Protein AF-A0A852ZGC3-F1 (afdb_monomer_lite)

Organism: NCBI:txid446787

Foldseek 3Di:
DDDDDCVPDDDDDPLLVLLVVLVLQAVLFAPVVCVVNVHDPPGDRVVSLVVSCVVVVDDPVSSVVNLVNNLVSLVVVLVVLVVCLVVVPPPSVVQCPDDPPSNVNVRSVRSSVSSVVCSVVD

Radius of gyration: 14.93 Å; chains: 1; bounding box: 34×29×38 Å

Structure (mmCIF, N/CA/C/O backbone):
data_AF-A0A852ZGC3-F1
#
_entry.id   AF-A0A852ZGC3-F1
#
loop_
_atom_site.group_PDB
_atom_site.id
_atom_site.type_symbol
_atom_site.label_atom_id
_atom_site.label_alt_id
_atom_site.label_comp_id
_atom_site.label_asym_id
_atom_site.label_entity_id
_atom_site.label_seq_id
_atom_site.pdbx_PDB_ins_code
_atom_site.Cartn_x
_atom_site.Cartn_y
_atom_site.Cartn_z
_atom_site.occupancy
_atom_site.B_iso_or_equiv
_atom_site.auth_seq_id
_atom_site.auth_comp_id
_atom_site.auth_asym_id
_atom_site.auth_atom_id
_atom_site.pdbx_PDB_model_num
ATOM 1 N N . MET A 1 1 ? -16.262 10.653 -13.396 1.00 80.25 1 MET A N 1
ATOM 2 C CA . MET A 1 1 ? -15.371 10.004 -12.409 1.00 80.25 1 MET A CA 1
ATOM 3 C C . MET A 1 1 ? -15.410 8.508 -12.683 1.00 80.25 1 MET A C 1
ATOM 5 O O . MET A 1 1 ? -16.500 8.020 -12.954 1.00 80.25 1 MET A O 1
ATOM 9 N N . ALA A 1 2 ? -14.267 7.820 -12.696 1.00 92.44 2 ALA A N 1
ATOM 10 C CA . ALA A 1 2 ? -14.170 6.395 -13.026 1.00 92.44 2 ALA A CA 1
ATOM 11 C C . ALA A 1 2 ? -13.160 5.699 -12.102 1.00 92.44 2 ALA A C 1
ATOM 13 O O . ALA A 1 2 ? -12.239 6.350 -11.612 1.00 92.44 2 ALA A O 1
ATOM 14 N N . LEU A 1 3 ? -13.349 4.397 -11.883 1.00 91.81 3 LEU A N 1
ATOM 15 C CA . LEU A 1 3 ? -12.351 3.507 -11.288 1.00 91.81 3 LEU A CA 1
ATOM 16 C C . LEU A 1 3 ? -11.637 2.768 -12.428 1.00 91.81 3 LEU A C 1
ATOM 18 O O . LEU A 1 3 ? -12.291 2.350 -13.388 1.00 91.81 3 LEU A O 1
ATOM 22 N N . VAL A 1 4 ? -10.317 2.641 -12.328 1.00 94.81 4 VAL A N 1
ATOM 23 C CA . VAL A 1 4 ? -9.436 2.022 -13.334 1.00 94.81 4 VAL A CA 1
ATOM 24 C C . VAL A 1 4 ? -8.597 0.912 -12.689 1.00 94.81 4 VAL A C 1
ATOM 26 O O . VAL A 1 4 ? -8.730 0.681 -11.489 1.00 94.81 4 VAL A O 1
ATOM 29 N N . ASP A 1 5 ? -7.768 0.228 -13.482 1.00 90.56 5 ASP A N 1
ATOM 30 C CA . ASP A 1 5 ? -6.863 -0.847 -13.041 1.00 90.56 5 ASP A CA 1
ATOM 31 C C . ASP A 1 5 ? -7.586 -2.050 -12.402 1.00 90.56 5 ASP A C 1
ATOM 33 O O . ASP A 1 5 ? -7.274 -2.515 -11.306 1.00 90.56 5 ASP A O 1
ATOM 37 N N . TRP A 1 6 ? -8.572 -2.585 -13.131 1.00 94.81 6 TRP A N 1
ATOM 38 C CA . TRP A 1 6 ? -9.413 -3.716 -12.710 1.00 94.81 6 TRP A CA 1
ATOM 39 C C . TRP A 1 6 ? -8.734 -5.092 -12.804 1.00 94.81 6 TRP A C 1
ATOM 41 O O . TRP A 1 6 ? -9.357 -6.091 -12.450 1.00 94.81 6 TRP A O 1
ATOM 51 N N . ASP A 1 7 ? -7.473 -5.170 -13.238 1.00 94.44 7 ASP A N 1
ATOM 52 C CA . ASP A 1 7 ? -6.747 -6.430 -13.489 1.00 94.44 7 ASP A CA 1
ATOM 53 C C . ASP A 1 7 ? -6.628 -7.344 -12.256 1.00 94.44 7 ASP A C 1
ATOM 55 O O . ASP A 1 7 ? -6.346 -8.535 -12.385 1.00 94.44 7 ASP A O 1
ATOM 59 N N . THR A 1 8 ? -6.839 -6.796 -11.054 1.00 94.69 8 THR A N 1
ATOM 60 C CA . THR A 1 8 ? -6.791 -7.533 -9.779 1.00 94.69 8 THR A CA 1
ATOM 61 C C . THR A 1 8 ? -8.140 -7.616 -9.060 1.00 94.69 8 THR A C 1
ATOM 63 O O . THR A 1 8 ? -8.203 -8.085 -7.924 1.00 94.69 8 THR A O 1
ATOM 66 N N . ALA A 1 9 ? -9.233 -7.186 -9.700 1.00 96.19 9 ALA A N 1
ATOM 67 C CA . ALA A 1 9 ? -10.560 -7.234 -9.102 1.00 96.19 9 ALA A CA 1
ATOM 68 C C . ALA A 1 9 ? -11.046 -8.684 -8.960 1.00 96.19 9 ALA A C 1
ATOM 70 O O . ALA A 1 9 ? -11.239 -9.401 -9.942 1.00 96.19 9 ALA A O 1
ATOM 71 N N . ALA A 1 10 ? -11.269 -9.108 -7.720 1.00 95.50 10 ALA A N 1
ATOM 72 C CA . ALA A 1 10 ? -11.738 -10.442 -7.374 1.00 95.50 10 ALA A CA 1
ATOM 73 C C . ALA A 1 10 ? -12.493 -10.406 -6.033 1.00 95.50 10 ALA A C 1
ATOM 75 O O . ALA A 1 10 ? -12.344 -9.447 -5.272 1.00 95.50 10 ALA A O 1
ATOM 76 N N . PRO A 1 11 ? -13.297 -11.433 -5.701 1.00 97.75 11 PRO A N 1
ATOM 77 C CA . PRO A 1 11 ? -13.850 -11.572 -4.359 1.00 97.75 11 PRO A CA 1
ATOM 78 C C . PRO A 1 11 ? -12.739 -11.592 -3.302 1.00 97.75 11 PRO A C 1
ATOM 80 O O . PRO A 1 11 ? -11.787 -12.364 -3.408 1.00 97.75 11 PRO A O 1
ATOM 83 N N . GLY A 1 12 ? -12.881 -10.774 -2.263 1.00 95.19 12 GLY A N 1
ATOM 84 C CA . GLY A 1 12 ? -11.901 -10.671 -1.187 1.00 95.19 12 GLY A CA 1
ATOM 85 C C . GLY A 1 12 ? -12.483 -10.019 0.067 1.00 95.19 12 GLY A C 1
ATOM 86 O O . GLY A 1 12 ? -13.577 -9.446 0.028 1.00 95.19 12 GLY A O 1
ATOM 87 N N . PRO A 1 13 ? -11.787 -10.120 1.212 1.00 95.81 13 PRO A N 1
ATOM 88 C CA . PRO A 1 13 ? -12.210 -9.437 2.421 1.00 95.81 13 PRO A CA 1
ATOM 89 C C . PRO A 1 13 ? -12.057 -7.929 2.227 1.00 95.81 13 PRO A C 1
ATOM 91 O O . PRO A 1 13 ? -11.015 -7.452 1.794 1.00 95.81 13 PRO A O 1
ATOM 94 N N . ARG A 1 14 ? -13.060 -7.146 2.622 1.00 95.81 14 ARG A N 1
ATOM 95 C CA . ARG A 1 14 ? -13.037 -5.673 2.504 1.00 95.81 14 ARG A CA 1
ATOM 96 C C . ARG A 1 14 ? -11.812 -4.994 3.144 1.00 95.81 14 ARG A C 1
ATOM 98 O O . ARG A 1 14 ? -11.455 -3.888 2.749 1.00 95.81 14 ARG A O 1
ATOM 105 N N . MET A 1 15 ? -11.191 -5.617 4.154 1.00 96.94 15 MET A N 1
ATOM 106 C CA . MET A 1 15 ? -9.980 -5.080 4.786 1.00 96.94 15 MET A CA 1
ATOM 107 C C . MET A 1 15 ? -8.769 -5.148 3.853 1.00 96.94 15 MET A C 1
ATOM 109 O O . MET A 1 15 ? -7.858 -4.346 4.008 1.00 96.94 15 MET A O 1
ATOM 113 N N . TRP A 1 16 ? -8.786 -6.021 2.841 1.00 97.94 16 TRP A N 1
ATOM 114 C CA . TRP A 1 16 ? -7.766 -6.080 1.796 1.00 97.94 16 TRP A CA 1
ATOM 115 C C . TRP A 1 16 ? -7.718 -4.793 0.968 1.00 97.94 16 TRP A C 1
ATOM 117 O O . TRP A 1 16 ? -6.648 -4.213 0.768 1.00 97.94 16 TRP A O 1
ATOM 127 N N . ASP A 1 17 ? -8.887 -4.304 0.552 1.00 97.06 17 ASP A N 1
ATOM 128 C CA . ASP A 1 17 ? -9.004 -3.055 -0.203 1.00 97.06 17 ASP A CA 1
ATOM 129 C C . ASP A 1 17 ? -8.737 -1.843 0.692 1.00 97.06 17 ASP A C 1
ATOM 131 O O . ASP A 1 17 ? -8.006 -0.931 0.303 1.00 97.06 17 ASP A O 1
ATOM 135 N N . LEU A 1 18 ? -9.262 -1.848 1.925 1.00 97.75 18 LEU A N 1
ATOM 136 C CA . LEU A 1 18 ? -9.018 -0.760 2.874 1.00 97.75 18 LEU A CA 1
ATOM 137 C C . LEU A 1 18 ? -7.539 -0.660 3.275 1.00 97.75 18 LEU A C 1
ATOM 139 O O . LEU A 1 18 ? -7.040 0.446 3.465 1.00 97.75 18 LEU A O 1
ATOM 143 N N . ALA A 1 19 ? -6.822 -1.782 3.363 1.00 97.88 19 ALA A N 1
ATOM 144 C CA . ALA A 1 19 ? -5.386 -1.803 3.625 1.00 97.88 19 ALA A CA 1
ATOM 145 C C . ALA A 1 19 ? -4.597 -1.127 2.500 1.00 97.88 19 ALA A C 1
ATOM 147 O O . ALA A 1 19 ? -3.708 -0.318 2.768 1.00 97.88 19 ALA A O 1
ATOM 148 N N . TYR A 1 20 ? -4.951 -1.398 1.240 1.00 97.00 20 TYR A N 1
ATOM 149 C CA . TYR A 1 20 ? -4.309 -0.739 0.103 1.00 97.00 20 TYR A CA 1
ATOM 150 C C . TYR A 1 20 ? -4.678 0.744 0.012 1.00 97.00 20 TYR A C 1
ATOM 152 O O . TYR A 1 20 ? -3.832 1.591 -0.278 1.00 97.00 20 TYR A O 1
ATOM 160 N N . LEU A 1 21 ? -5.926 1.085 0.337 1.00 96.81 21 LEU A N 1
ATOM 161 C CA . LEU A 1 21 ? -6.350 2.475 0.447 1.00 96.81 21 LEU A CA 1
ATOM 162 C C . LEU A 1 21 ? -5.577 3.217 1.546 1.00 96.81 21 LEU A C 1
ATOM 164 O O . LEU A 1 21 ? -5.147 4.346 1.336 1.00 96.81 21 LEU A O 1
ATOM 168 N N . ALA A 1 22 ? -5.383 2.603 2.715 1.00 97.00 22 ALA A N 1
ATOM 169 C CA . ALA A 1 22 ? -4.601 3.196 3.794 1.00 97.00 22 ALA A CA 1
ATOM 170 C C . ALA A 1 22 ? -3.143 3.411 3.363 1.00 97.00 22 ALA A C 1
ATOM 172 O O . ALA A 1 22 ? -2.626 4.506 3.547 1.00 97.00 22 ALA A O 1
ATOM 173 N N . TYR A 1 23 ? -2.520 2.419 2.720 1.00 96.19 23 TYR A N 1
ATOM 174 C CA . TYR A 1 23 ? -1.156 2.530 2.191 1.00 96.19 23 TYR A CA 1
ATOM 175 C C . TYR A 1 23 ? -0.989 3.666 1.167 1.00 96.19 23 TYR A C 1
ATOM 177 O O . TYR A 1 23 ? 0.041 4.328 1.146 1.00 96.19 23 TYR A O 1
ATOM 185 N N . THR A 1 24 ? -2.009 3.939 0.350 1.00 93.75 24 THR A N 1
ATOM 186 C CA . THR A 1 24 ? -1.956 5.002 -0.672 1.00 93.75 24 THR A CA 1
ATOM 187 C C . THR A 1 24 ? -2.363 6.383 -0.149 1.00 93.75 24 THR A C 1
ATOM 189 O O . THR A 1 24 ? -1.848 7.399 -0.612 1.00 93.75 24 THR A O 1
ATOM 192 N N . LEU A 1 25 ? -3.282 6.454 0.819 1.00 95.50 25 LEU A N 1
ATOM 193 C CA . LEU A 1 25 ? -3.797 7.716 1.360 1.00 95.50 25 LEU A CA 1
ATOM 194 C C . LEU A 1 25 ? -3.097 8.185 2.630 1.00 95.50 25 LEU A C 1
ATOM 196 O O . LEU A 1 25 ? -3.402 9.283 3.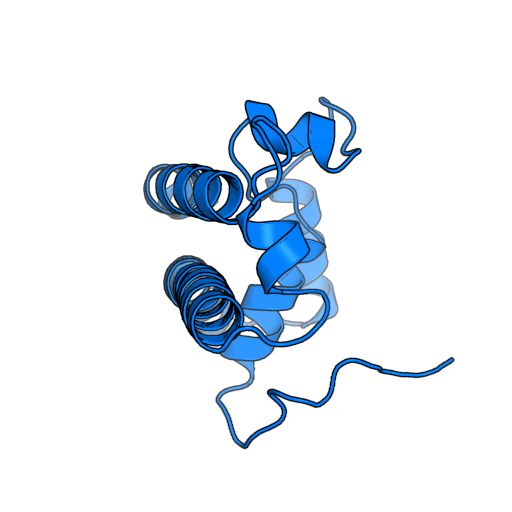094 1.00 95.50 25 LEU A O 1
ATOM 200 N N . VAL A 1 26 ? -2.209 7.396 3.218 1.00 96.12 26 VAL A N 1
ATOM 201 C CA . VAL A 1 26 ? -1.425 7.733 4.408 1.00 96.12 26 VAL A CA 1
ATOM 202 C C . VAL A 1 26 ? 0.047 7.497 4.059 1.00 96.12 26 VAL A C 1
ATOM 204 O O . VAL A 1 26 ? 0.322 6.530 3.358 1.00 96.12 26 VAL A O 1
ATOM 207 N N . PRO A 1 27 ? 1.005 8.324 4.522 1.00 95.12 27 PRO A N 1
ATOM 208 C CA . PRO A 1 27 ? 2.431 8.102 4.268 1.00 95.12 27 PRO A CA 1
ATOM 209 C C . PRO A 1 27 ? 2.979 6.904 5.073 1.00 95.12 27 PRO A C 1
ATOM 211 O O . PRO A 1 27 ? 3.842 7.057 5.932 1.00 95.12 27 PRO A O 1
ATOM 214 N N . LEU A 1 28 ? 2.454 5.700 4.819 1.00 94.69 28 LEU A N 1
ATOM 215 C CA . LEU A 1 28 ? 2.903 4.423 5.385 1.00 94.69 28 LEU A CA 1
ATOM 216 C C . LEU A 1 28 ? 4.091 3.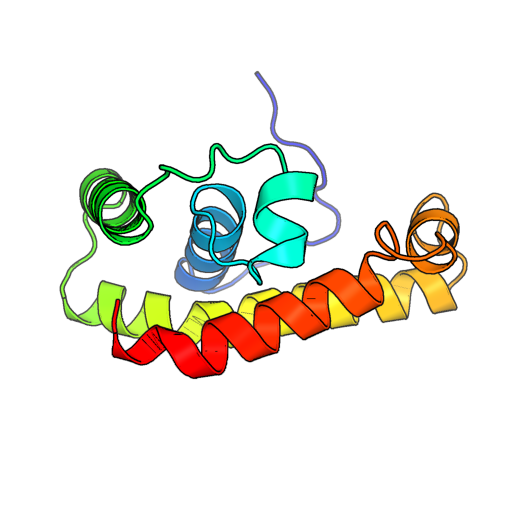891 4.578 1.00 94.69 28 LEU A C 1
ATOM 218 O O . LEU A 1 28 ? 4.051 2.791 4.036 1.00 94.69 28 LEU A O 1
ATOM 222 N N . ALA A 1 29 ? 5.122 4.716 4.450 1.00 93.56 29 ALA A N 1
ATOM 223 C CA . ALA A 1 29 ? 6.262 4.475 3.584 1.00 93.56 29 ALA A CA 1
ATOM 224 C C . ALA A 1 29 ? 7.560 4.819 4.314 1.00 93.56 29 ALA A C 1
ATOM 226 O O . ALA A 1 29 ? 7.564 5.642 5.233 1.00 93.56 29 ALA A O 1
ATOM 227 N N . ALA A 1 30 ? 8.664 4.207 3.889 1.00 92.62 30 ALA A N 1
ATOM 228 C CA . ALA A 1 30 ? 9.979 4.538 4.420 1.00 92.62 30 ALA A CA 1
ATOM 229 C C . ALA A 1 30 ? 10.285 6.036 4.205 1.00 92.62 30 ALA A C 1
ATOM 231 O O . ALA A 1 30 ? 9.874 6.589 3.177 1.00 92.62 30 ALA A O 1
ATOM 232 N N . PRO A 1 31 ? 11.004 6.713 5.121 1.00 89.38 31 PRO A N 1
ATOM 233 C CA . PRO A 1 31 ? 11.253 8.156 5.036 1.00 89.38 31 PRO A CA 1
ATOM 234 C C . PRO A 1 31 ? 11.799 8.632 3.680 1.00 89.38 31 PRO A C 1
ATOM 236 O O . PRO A 1 31 ? 11.420 9.699 3.192 1.00 89.38 31 PRO A O 1
ATOM 239 N N . GLU A 1 32 ? 12.642 7.822 3.038 1.00 88.31 32 GLU A N 1
ATOM 240 C CA . GLU A 1 32 ? 13.219 8.091 1.719 1.00 88.31 32 GLU A CA 1
ATOM 241 C C . GLU A 1 32 ? 12.157 8.079 0.610 1.00 88.31 32 GLU A C 1
ATOM 243 O O . GLU A 1 32 ? 12.226 8.867 -0.333 1.00 88.31 32 GLU A O 1
ATOM 248 N N . ASN A 1 33 ? 11.149 7.214 0.735 1.00 91.75 33 ASN A N 1
ATOM 249 C CA . ASN A 1 33 ? 10.060 7.083 -0.226 1.00 91.75 33 ASN A CA 1
ATOM 250 C C . ASN A 1 33 ? 8.977 8.155 -0.016 1.00 91.75 33 ASN A C 1
ATOM 252 O O . ASN A 1 33 ? 8.409 8.633 -0.995 1.00 91.75 33 ASN A O 1
ATOM 256 N N . VAL A 1 34 ? 8.722 8.589 1.226 1.00 91.31 34 VAL A N 1
ATOM 257 C CA . VAL A 1 34 ? 7.687 9.595 1.555 1.00 91.31 34 VAL A CA 1
ATOM 258 C C . VAL A 1 34 ? 7.851 10.868 0.716 1.00 91.31 34 VAL A C 1
ATOM 260 O O . VAL A 1 34 ? 6.885 11.351 0.124 1.00 91.31 34 VAL A O 1
ATOM 263 N N . THR A 1 35 ? 9.082 11.377 0.603 1.00 86.19 35 THR A N 1
ATOM 264 C CA . THR A 1 35 ? 9.370 12.587 -0.187 1.00 86.19 35 THR A CA 1
ATOM 265 C C . THR A 1 35 ? 9.185 12.342 -1.686 1.00 86.19 35 THR A C 1
ATOM 267 O O . THR A 1 35 ? 8.614 13.179 -2.382 1.00 86.19 35 THR A O 1
ATOM 270 N N . LEU A 1 36 ? 9.618 11.181 -2.190 1.00 87.94 36 LEU A N 1
ATOM 271 C CA . LEU A 1 36 ? 9.476 10.799 -3.603 1.00 87.94 36 LEU A CA 1
ATOM 272 C C . LEU A 1 36 ? 8.012 10.622 -4.018 1.00 87.94 36 LEU A C 1
ATOM 274 O O . LEU A 1 36 ? 7.653 10.908 -5.156 1.00 87.94 36 LEU A O 1
ATOM 278 N N . MET A 1 37 ? 7.162 10.204 -3.081 1.00 87.81 37 MET A N 1
ATOM 279 C CA . MET A 1 37 ? 5.710 10.113 -3.246 1.00 87.81 37 MET A CA 1
ATOM 280 C C . MET A 1 37 ? 5.007 11.480 -3.165 1.00 87.81 37 MET A C 1
ATOM 282 O O . MET A 1 37 ? 3.790 11.553 -3.321 1.00 87.81 37 MET A O 1
ATOM 286 N N . GLY A 1 38 ? 5.747 12.567 -2.920 1.00 90.31 38 GLY A N 1
ATOM 287 C CA . GLY A 1 38 ? 5.213 13.929 -2.881 1.00 90.31 38 GLY A CA 1
ATOM 288 C C . GLY A 1 38 ? 4.513 14.302 -1.572 1.00 90.31 38 GLY A C 1
ATOM 289 O O . GLY A 1 38 ? 3.828 15.325 -1.517 1.00 90.31 38 GLY A O 1
ATOM 290 N N . TRP A 1 39 ? 4.672 13.510 -0.509 1.00 92.69 39 TRP A N 1
ATOM 291 C CA . TRP A 1 39 ? 4.135 13.869 0.801 1.00 92.69 39 TRP A CA 1
ATOM 292 C C . TRP A 1 39 ? 4.947 15.009 1.433 1.00 92.69 39 TRP A C 1
ATOM 294 O O . TRP A 1 39 ? 6.175 14.926 1.505 1.00 92.69 39 TRP A O 1
ATOM 304 N N . PRO A 1 40 ? 4.294 16.051 1.981 1.00 91.12 40 PRO A N 1
ATOM 305 C CA . PRO A 1 40 ? 4.971 17.006 2.849 1.00 91.12 40 PRO A CA 1
ATOM 306 C C . PRO A 1 40 ? 5.554 16.304 4.080 1.00 91.12 40 PRO A C 1
ATOM 308 O O . PRO A 1 40 ? 4.855 15.516 4.720 1.00 91.12 40 PRO A O 1
ATOM 311 N N . ALA A 1 41 ? 6.785 16.645 4.471 1.00 82.31 41 ALA A N 1
ATOM 312 C CA . ALA A 1 41 ? 7.455 16.052 5.637 1.00 82.31 41 ALA A CA 1
ATOM 313 C C . ALA A 1 41 ? 6.673 16.225 6.958 1.00 82.31 41 ALA A C 1
ATOM 315 O O . ALA A 1 41 ? 6.824 15.434 7.882 1.00 82.31 41 ALA A O 1
ATOM 316 N N . SER A 1 42 ? 5.809 17.240 7.047 1.00 87.94 42 SER A N 1
ATOM 317 C CA . SER A 1 42 ? 4.937 17.502 8.200 1.00 87.94 42 SER A CA 1
ATOM 318 C C . SER A 1 42 ? 3.656 16.655 8.233 1.00 87.94 42 SER A C 1
ATOM 320 O O . SER A 1 42 ? 2.831 16.828 9.132 1.00 87.94 42 SER A O 1
ATOM 322 N N . THR A 1 43 ? 3.445 15.759 7.264 1.00 92.19 43 THR A N 1
ATOM 323 C CA . THR A 1 43 ? 2.219 14.959 7.178 1.00 92.19 43 THR A CA 1
ATOM 324 C C . THR A 1 43 ? 2.144 13.950 8.322 1.00 92.19 43 THR A C 1
ATOM 326 O O . THR A 1 43 ? 2.911 12.994 8.385 1.00 92.19 43 THR A O 1
ATOM 329 N N . SER A 1 44 ? 1.167 14.123 9.212 1.00 92.44 44 SER A N 1
ATOM 330 C CA . SER A 1 44 ? 0.953 13.212 10.338 1.00 92.44 44 SER A CA 1
ATOM 331 C C . SER A 1 44 ? 0.301 11.896 9.892 1.00 92.44 44 SER A C 1
ATOM 333 O O . SER A 1 44 ? -0.858 11.876 9.469 1.00 92.44 44 SER A O 1
ATOM 335 N N . VAL A 1 45 ? 1.025 10.783 10.054 1.00 92.88 45 VAL A N 1
ATOM 336 C CA . VAL A 1 45 ? 0.505 9.417 9.847 1.00 92.88 45 VAL A CA 1
ATOM 337 C C . VAL A 1 45 ? -0.737 9.173 10.708 1.00 92.88 45 VAL A C 1
ATOM 339 O O . VAL A 1 45 ? -1.781 8.786 10.185 1.00 92.88 45 VAL A O 1
ATOM 342 N N . SER A 1 46 ? -0.665 9.472 12.008 1.00 93.06 46 SER A N 1
ATOM 343 C CA . SER A 1 46 ? -1.749 9.203 12.960 1.00 93.06 46 SER A CA 1
ATOM 344 C C . SER A 1 46 ? -3.027 9.987 12.649 1.00 93.06 46 SER A C 1
ATOM 346 O O . SER A 1 46 ? -4.119 9.421 12.681 1.00 93.06 46 SER A O 1
ATOM 348 N N . GLN A 1 47 ? -2.925 11.266 12.267 1.00 95.50 47 GLN A N 1
ATOM 349 C CA . GLN A 1 47 ? -4.097 12.062 11.876 1.00 95.50 47 GLN A CA 1
ATOM 350 C C . GLN A 1 47 ? -4.760 11.532 10.597 1.00 95.50 47 GLN A C 1
ATOM 352 O O . GLN A 1 47 ? -5.993 11.521 10.485 1.00 95.50 47 GLN A O 1
ATOM 357 N N . ARG A 1 48 ? -3.965 11.069 9.626 1.00 96.62 48 ARG A N 1
ATOM 358 C CA . ARG A 1 48 ? -4.501 10.504 8.383 1.00 96.62 48 ARG A CA 1
ATOM 359 C C . ARG A 1 48 ? -5.108 9.117 8.600 1.00 96.62 48 ARG A C 1
ATOM 361 O O . ARG A 1 48 ? -6.213 8.880 8.117 1.00 96.62 48 ARG A O 1
ATOM 368 N N . LEU A 1 49 ? -4.484 8.260 9.409 1.00 95.62 49 LEU A N 1
ATOM 369 C CA . LEU A 1 49 ? -5.070 6.988 9.851 1.00 95.62 49 LEU A CA 1
ATOM 370 C C . LEU A 1 49 ? -6.393 7.197 10.598 1.00 95.62 49 LEU A C 1
ATOM 372 O O . LEU A 1 49 ? -7.392 6.556 10.272 1.00 95.62 49 LEU A O 1
ATOM 376 N N . ALA A 1 50 ? -6.451 8.157 11.527 1.00 95.38 50 ALA A N 1
ATOM 377 C CA . ALA A 1 50 ? -7.686 8.509 12.226 1.00 95.38 50 ALA A CA 1
ATOM 378 C C . ALA A 1 50 ? -8.789 8.978 11.259 1.00 95.38 50 ALA A C 1
ATOM 380 O O . ALA A 1 50 ? -9.965 8.655 11.447 1.00 95.38 50 ALA A O 1
ATOM 381 N N . SER A 1 51 ? -8.416 9.693 10.192 1.00 97.31 51 SER A N 1
ATOM 382 C CA . SER A 1 51 ? -9.349 10.117 9.142 1.00 97.31 51 SER A CA 1
ATOM 383 C C . SER A 1 51 ? -9.896 8.929 8.344 1.00 97.31 51 SER A C 1
ATOM 385 O O . SER A 1 51 ? -11.108 8.856 8.137 1.00 97.31 51 SER A O 1
ATOM 387 N N . VAL A 1 52 ? -9.045 7.965 7.967 1.00 97.19 52 VAL A N 1
ATOM 388 C CA . VAL A 1 52 ? -9.466 6.710 7.312 1.00 97.19 52 VAL A CA 1
ATOM 389 C C . VAL A 1 52 ? -10.418 5.929 8.219 1.00 97.19 52 VAL A C 1
ATOM 391 O O . VAL A 1 52 ? -11.527 5.596 7.799 1.00 97.19 52 VAL A O 1
ATOM 394 N N . ARG A 1 53 ? -10.039 5.721 9.487 1.00 96.62 53 ARG A N 1
ATOM 395 C CA . ARG A 1 53 ? -10.864 5.033 10.491 1.00 96.62 53 ARG A CA 1
ATOM 396 C C . ARG A 1 53 ? -12.248 5.663 10.622 1.00 96.62 53 ARG A C 1
ATOM 398 O O . ARG A 1 53 ? -13.254 4.955 10.632 1.00 96.62 53 ARG A O 1
ATOM 405 N N . LYS A 1 54 ? -12.302 6.995 10.715 1.00 97.69 54 LYS A N 1
ATOM 406 C CA . LYS A 1 54 ? -13.549 7.759 10.837 1.00 97.69 54 LYS A CA 1
ATOM 407 C C . LYS A 1 54 ? -14.408 7.642 9.578 1.00 97.69 54 LYS A C 1
ATOM 409 O O . LYS A 1 54 ? -15.610 7.415 9.696 1.00 97.69 54 LYS A O 1
ATOM 414 N N . ALA A 1 55 ? -13.812 7.789 8.395 1.00 97.56 55 ALA A N 1
ATOM 415 C CA . ALA A 1 55 ? -14.527 7.733 7.122 1.00 97.56 55 ALA A CA 1
ATOM 416 C C . ALA A 1 55 ? -15.148 6.350 6.871 1.00 97.56 55 ALA A C 1
ATOM 418 O O . ALA A 1 55 ? -16.315 6.263 6.494 1.00 97.56 55 ALA A O 1
ATOM 419 N N . TYR A 1 56 ? -14.400 5.281 7.161 1.00 95.62 56 TYR A N 1
ATOM 420 C CA . TYR A 1 56 ? -14.843 3.894 6.986 1.00 95.62 56 TYR A CA 1
ATOM 421 C C . TYR A 1 56 ? -15.601 3.321 8.188 1.00 95.62 56 TYR A C 1
ATOM 423 O O . TYR A 1 56 ? -16.089 2.194 8.126 1.00 95.62 56 TYR A O 1
ATOM 431 N N . ARG A 1 57 ? -15.749 4.107 9.265 1.00 97.06 57 ARG A N 1
ATOM 432 C CA . ARG A 1 57 ? -16.473 3.748 10.495 1.00 97.06 57 ARG A CA 1
ATOM 433 C C . ARG A 1 57 ? -16.001 2.417 11.091 1.00 97.06 57 ARG A C 1
ATOM 435 O O . ARG A 1 57 ? -16.817 1.622 11.557 1.00 97.06 57 ARG A O 1
ATOM 442 N N . CYS A 1 58 ? -14.691 2.179 11.077 1.00 96.81 58 CYS A N 1
ATOM 443 C CA . CYS A 1 58 ? -14.134 0.930 11.583 1.00 96.81 58 CYS A CA 1
ATOM 444 C C . CYS A 1 58 ? -14.376 0.794 13.092 1.00 96.81 58 CYS A C 1
ATOM 446 O O . CYS A 1 58 ? -14.070 1.703 13.876 1.00 96.81 58 CYS A O 1
ATOM 448 N N . THR A 1 59 ? -14.874 -0.371 13.506 1.00 96.94 59 THR A N 1
ATOM 449 C CA . THR A 1 59 ? -14.854 -0.788 14.914 1.00 96.94 59 THR A CA 1
ATOM 450 C C . THR A 1 59 ? -13.406 -0.982 15.383 1.00 96.94 59 THR A C 1
ATOM 452 O O . THR A 1 59 ? -12.507 -1.094 14.548 1.00 96.94 59 THR A O 1
ATOM 455 N N . PRO A 1 60 ? -13.144 -1.056 16.701 1.00 95.75 60 PRO A N 1
ATOM 456 C CA . PRO A 1 60 ? -11.809 -1.383 17.205 1.00 95.75 60 PRO A CA 1
ATOM 457 C C . PRO A 1 60 ? -11.240 -2.677 16.603 1.00 95.75 60 PRO A C 1
ATOM 459 O O . PRO A 1 60 ? -10.161 -2.650 16.033 1.00 95.75 60 PRO A O 1
ATOM 462 N N . SER A 1 61 ? -12.017 -3.764 16.579 1.00 96.62 61 SER A N 1
ATOM 463 C CA . SER A 1 61 ? -11.568 -5.038 15.996 1.00 96.62 61 SER A CA 1
ATOM 464 C C . SER A 1 61 ? -11.235 -4.957 14.502 1.00 96.62 61 SER A C 1
ATOM 466 O O . SER A 1 61 ? -10.283 -5.577 14.046 1.00 96.62 61 SER A O 1
ATOM 468 N N . GLN A 1 62 ? -11.997 -4.177 13.731 1.00 96.81 62 GLN A N 1
ATOM 469 C CA . GLN A 1 62 ? -11.731 -3.960 12.304 1.00 96.81 62 GLN A CA 1
ATOM 470 C C . GLN A 1 62 ? -10.497 -3.089 12.086 1.00 96.81 62 GLN A C 1
ATOM 472 O O . GLN A 1 62 ? -9.838 -3.199 11.060 1.00 96.81 62 GLN A O 1
ATOM 477 N N . TRP A 1 63 ? -10.206 -2.194 13.030 1.00 95.75 63 TRP A N 1
ATOM 478 C CA . TRP A 1 63 ? -8.992 -1.395 13.005 1.00 95.75 63 TRP A CA 1
ATOM 479 C C . TRP A 1 63 ? -7.759 -2.268 13.247 1.00 95.75 63 TRP A C 1
ATOM 481 O O . TRP A 1 63 ? -6.798 -2.177 12.489 1.00 95.75 63 TRP A O 1
ATOM 491 N N . ASP A 1 64 ? -7.827 -3.178 14.217 1.00 95.19 64 ASP A N 1
ATOM 492 C CA . ASP A 1 64 ? -6.753 -4.138 14.485 1.00 95.19 64 ASP A CA 1
ATOM 493 C C . ASP A 1 64 ? -6.535 -5.083 13.285 1.00 95.19 64 ASP A C 1
ATOM 495 O O . ASP A 1 64 ? -5.403 -5.328 12.856 1.00 95.19 64 ASP A O 1
ATOM 499 N N . GLU A 1 65 ? -7.625 -5.563 12.673 1.00 96.88 65 GLU A N 1
ATOM 500 C CA . GLU A 1 65 ? -7.579 -6.350 11.433 1.00 96.88 65 GLU A CA 1
ATOM 501 C C . GLU A 1 65 ? -6.949 -5.552 10.281 1.00 96.88 65 GLU A C 1
ATOM 503 O O . GLU A 1 65 ? -6.105 -6.067 9.549 1.00 96.88 65 GLU A O 1
ATOM 508 N N . LEU A 1 66 ? -7.305 -4.274 10.128 1.00 96.56 66 LEU A N 1
ATOM 509 C CA . LEU A 1 66 ? -6.723 -3.414 9.103 1.00 96.56 66 LEU A CA 1
ATOM 510 C C . LEU A 1 66 ? -5.208 -3.280 9.287 1.00 96.56 66 LEU A C 1
ATOM 512 O O . LEU A 1 66 ? -4.464 -3.521 8.337 1.00 96.56 66 LEU A O 1
ATOM 516 N N . LEU A 1 67 ? -4.753 -2.920 10.491 1.00 95.06 67 LEU A N 1
ATOM 517 C CA . LEU A 1 67 ? -3.331 -2.714 10.779 1.00 95.06 67 L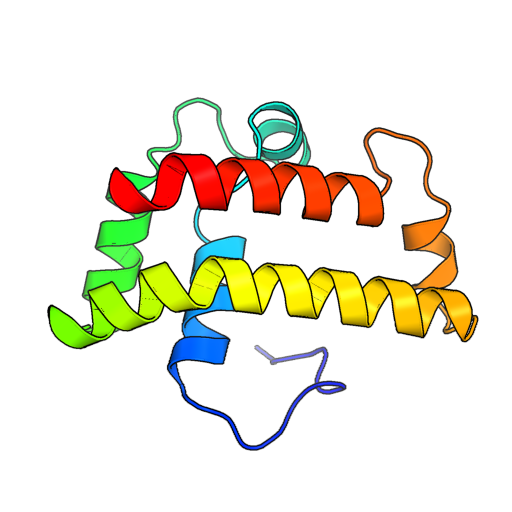EU A CA 1
ATOM 518 C C . LEU A 1 67 ? -2.514 -3.986 10.517 1.00 95.06 67 LEU A C 1
ATOM 520 O O . LEU A 1 67 ? -1.437 -3.915 9.927 1.00 95.06 67 LEU A O 1
ATOM 524 N N . THR A 1 68 ? -3.055 -5.154 10.864 1.00 95.50 68 THR A N 1
ATOM 525 C CA . THR A 1 68 ? -2.413 -6.447 10.576 1.00 95.50 68 THR A CA 1
ATOM 526 C C . THR A 1 68 ? -2.472 -6.841 9.095 1.00 95.50 68 THR A C 1
ATOM 528 O O . THR A 1 68 ? -1.584 -7.549 8.620 1.00 95.50 68 THR A O 1
ATOM 531 N N . THR A 1 69 ? -3.451 -6.341 8.333 1.00 97.81 69 THR A N 1
ATOM 532 C CA . THR A 1 69 ? -3.596 -6.614 6.892 1.00 97.81 69 THR A CA 1
ATOM 533 C C . THR A 1 69 ? -2.665 -5.761 6.022 1.00 97.81 69 THR A C 1
ATOM 535 O O . THR A 1 69 ? -2.235 -6.223 4.963 1.00 97.81 69 THR A O 1
ATOM 538 N N . VAL A 1 70 ? -2.311 -4.537 6.442 1.00 97.88 70 VAL A N 1
ATOM 539 C CA . VAL A 1 70 ? -1.466 -3.613 5.651 1.00 97.88 70 VAL A CA 1
ATOM 540 C C . VAL A 1 70 ? -0.146 -4.249 5.184 1.00 97.88 70 VAL A C 1
ATOM 542 O O . VAL A 1 70 ? 0.095 -4.231 3.974 1.00 97.88 70 VAL A O 1
ATOM 545 N N . PRO A 1 71 ? 0.686 -4.870 6.048 1.00 97.56 71 PRO A N 1
ATOM 546 C CA . PRO A 1 71 ? 1.922 -5.512 5.600 1.00 97.56 71 PRO A CA 1
ATOM 547 C C . PRO A 1 71 ? 1.679 -6.588 4.535 1.00 97.56 71 PRO A C 1
ATOM 549 O O . PRO A 1 71 ? 2.359 -6.614 3.509 1.00 97.56 71 PRO A O 1
ATOM 552 N N . SER A 1 72 ? 0.686 -7.457 4.745 1.00 97.62 72 SER A N 1
ATOM 553 C CA 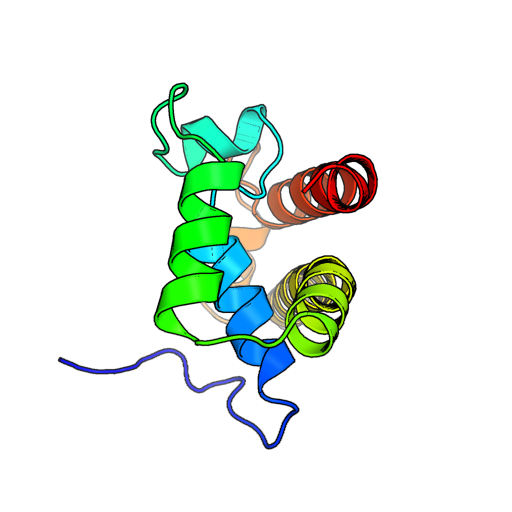. SER A 1 72 ? 0.341 -8.526 3.802 1.00 97.62 72 SER A CA 1
ATOM 554 C C . SER A 1 72 ? -0.125 -7.971 2.458 1.00 97.62 72 SER A C 1
ATOM 556 O O . SER A 1 72 ? 0.248 -8.489 1.406 1.00 97.62 72 SER A O 1
ATOM 558 N N . ARG A 1 73 ? -0.897 -6.880 2.472 1.00 97.94 73 ARG A N 1
ATOM 559 C CA . ARG A 1 73 ? -1.395 -6.252 1.248 1.00 97.94 73 ARG A CA 1
ATOM 560 C C . ARG A 1 73 ? -0.287 -5.572 0.446 1.00 97.94 73 ARG A C 1
ATOM 562 O O . ARG A 1 73 ? -0.297 -5.667 -0.784 1.00 97.94 73 ARG A O 1
ATOM 569 N N . VAL A 1 74 ? 0.650 -4.896 1.113 1.00 97.75 74 VAL A N 1
ATOM 570 C CA . VAL A 1 74 ? 1.815 -4.262 0.469 1.00 97.75 74 VAL A CA 1
ATOM 571 C C . VAL A 1 74 ? 2.754 -5.327 -0.097 1.00 97.75 74 VAL A C 1
ATOM 573 O O . VAL A 1 74 ? 3.197 -5.211 -1.239 1.00 97.75 74 VAL A O 1
ATOM 576 N N . GLN A 1 75 ? 2.968 -6.422 0.637 1.00 98.19 75 GLN A N 1
ATOM 577 C CA . GLN A 1 75 ? 3.716 -7.570 0.129 1.00 98.19 75 GLN A CA 1
ATOM 578 C C . GLN A 1 75 ? 3.076 -8.162 -1.139 1.00 98.19 75 GLN A C 1
ATOM 580 O O . GLN A 1 75 ? 3.775 -8.392 -2.123 1.00 98.19 75 GLN A O 1
ATOM 585 N N . ALA A 1 76 ? 1.753 -8.332 -1.169 1.00 97.81 76 ALA A N 1
ATOM 586 C CA . ALA A 1 76 ? 1.061 -8.814 -2.365 1.00 97.81 76 ALA A CA 1
ATOM 587 C C . ALA A 1 76 ? 1.185 -7.852 -3.565 1.00 97.81 76 ALA A C 1
ATOM 589 O O . ALA A 1 76 ? 1.275 -8.303 -4.708 1.00 97.81 76 ALA A O 1
ATOM 590 N N . ALA A 1 77 ? 1.230 -6.531 -3.332 1.00 96.50 77 ALA A N 1
ATOM 591 C CA . ALA A 1 77 ? 1.488 -5.550 -4.393 1.00 96.50 77 ALA A CA 1
ATOM 592 C C . ALA A 1 77 ? 2.892 -5.728 -4.993 1.00 96.50 77 ALA A C 1
ATOM 594 O O . ALA A 1 77 ? 3.040 -5.784 -6.215 1.00 96.50 77 ALA A O 1
ATOM 595 N N . TYR A 1 78 ? 3.905 -5.889 -4.136 1.00 97.56 78 TYR A N 1
ATOM 596 C CA . TYR A 1 78 ? 5.271 -6.195 -4.558 1.00 97.56 78 TYR A CA 1
ATOM 597 C C . TYR A 1 78 ? 5.349 -7.498 -5.363 1.00 97.56 78 TYR A C 1
ATOM 599 O O . TYR A 1 78 ? 5.954 -7.535 -6.434 1.00 97.56 78 TYR A O 1
ATOM 607 N N . GLU A 1 79 ? 4.718 -8.568 -4.878 1.00 98.12 79 GLU A N 1
ATOM 608 C CA . GLU A 1 79 ? 4.731 -9.875 -5.541 1.00 98.12 79 GLU A CA 1
ATOM 609 C C . GLU A 1 79 ? 4.032 -9.839 -6.903 1.00 98.12 79 GLU A C 1
ATOM 611 O O . GLU A 1 79 ? 4.537 -10.426 -7.864 1.00 98.12 79 GLU A O 1
ATOM 616 N N . THR A 1 80 ? 2.926 -9.098 -7.006 1.00 96.50 80 THR A N 1
ATOM 617 C CA . THR A 1 80 ? 2.219 -8.854 -8.271 1.00 96.50 80 THR A CA 1
ATOM 618 C C . THR A 1 80 ? 3.132 -8.138 -9.260 1.00 96.50 80 THR A C 1
ATOM 620 O O . THR A 1 80 ? 3.339 -8.627 -10.369 1.00 96.50 80 THR A O 1
ATOM 623 N N . MET A 1 81 ? 3.759 -7.036 -8.836 1.00 95.69 81 MET A N 1
ATOM 624 C CA . MET A 1 81 ? 4.686 -6.275 -9.671 1.00 95.69 81 MET A CA 1
ATOM 625 C C . MET A 1 81 ? 5.859 -7.138 -10.153 1.00 95.69 81 MET A C 1
ATOM 627 O O . MET A 1 81 ? 6.174 -7.143 -11.341 1.00 95.69 81 MET A O 1
ATOM 631 N N . ARG A 1 82 ? 6.487 -7.892 -9.241 1.00 97.19 82 ARG A N 1
ATOM 632 C CA . ARG A 1 82 ? 7.601 -8.798 -9.550 1.00 97.19 82 ARG A CA 1
ATOM 633 C C . ARG A 1 82 ? 7.206 -9.834 -10.597 1.00 97.19 82 ARG A C 1
ATOM 635 O O . ARG A 1 82 ? 7.967 -10.086 -11.526 1.00 97.19 82 ARG A O 1
ATOM 642 N N . THR A 1 83 ? 6.029 -10.432 -10.432 1.00 97.94 83 THR A N 1
ATOM 643 C CA . THR A 1 83 ? 5.512 -11.462 -11.340 1.00 97.94 83 THR A CA 1
ATOM 644 C C . THR A 1 83 ? 5.225 -10.869 -12.715 1.00 97.94 83 THR A C 1
ATOM 646 O O . THR A 1 83 ? 5.729 -11.365 -13.715 1.00 97.94 83 THR A O 1
ATOM 649 N N . TRP A 1 84 ? 4.497 -9.755 -12.777 1.00 97.25 84 TRP A N 1
ATOM 650 C CA . TRP A 1 84 ? 4.137 -9.108 -14.039 1.00 97.25 84 TRP A CA 1
ATOM 651 C C . TRP A 1 84 ? 5.337 -8.524 -14.788 1.00 97.25 84 TRP A C 1
ATOM 653 O O . TRP A 1 84 ? 5.351 -8.535 -16.017 1.00 97.25 84 TRP A O 1
ATOM 663 N N . ALA A 1 85 ? 6.365 -8.065 -14.072 1.00 96.94 85 ALA A N 1
ATOM 664 C CA . ALA A 1 85 ? 7.631 -7.672 -14.679 1.00 96.94 85 ALA A CA 1
ATOM 665 C C . ALA A 1 85 ? 8.389 -8.872 -15.268 1.00 96.94 85 ALA A C 1
ATOM 667 O O . ALA A 1 85 ? 8.910 -8.767 -16.373 1.00 96.94 85 ALA A O 1
ATOM 668 N N . ALA A 1 86 ? 8.423 -10.013 -14.566 1.00 97.31 86 ALA A N 1
ATOM 669 C CA . ALA A 1 86 ? 9.052 -11.243 -15.059 1.00 97.31 86 ALA A CA 1
ATOM 670 C C . ALA A 1 86 ? 8.317 -11.856 -16.267 1.00 97.31 86 ALA A C 1
ATOM 672 O O . ALA A 1 86 ? 8.930 -12.548 -17.073 1.00 97.31 86 ALA A O 1
ATOM 673 N N . GLU A 1 87 ? 7.019 -11.582 -16.400 1.00 97.62 87 GLU A N 1
ATOM 674 C CA . GLU A 1 87 ? 6.196 -11.929 -17.564 1.00 97.62 87 GLU A CA 1
ATOM 675 C C . GLU A 1 87 ? 6.318 -10.918 -18.723 1.00 97.62 87 GLU A C 1
ATOM 677 O O . GLU A 1 87 ? 5.572 -11.018 -19.696 1.00 97.62 87 GLU A O 1
ATOM 682 N N . ASP A 1 88 ? 7.211 -9.925 -18.627 1.00 96.12 88 ASP A N 1
ATOM 683 C CA . ASP A 1 88 ? 7.396 -8.862 -19.623 1.00 96.12 88 ASP A CA 1
ATOM 684 C C . ASP A 1 88 ? 6.106 -8.078 -19.949 1.00 96.12 88 ASP A C 1
ATOM 686 O O . ASP A 1 88 ? 5.940 -7.547 -21.054 1.00 96.12 88 ASP A O 1
ATOM 690 N N . ARG A 1 89 ? 5.172 -7.955 -18.991 1.00 95.19 89 ARG A N 1
ATOM 691 C CA . ARG A 1 89 ? 3.941 -7.188 -19.225 1.00 95.19 89 ARG A CA 1
ATOM 692 C C . ARG A 1 89 ? 4.277 -5.717 -19.515 1.00 95.19 89 ARG A C 1
ATOM 694 O O . ARG A 1 89 ? 5.089 -5.124 -18.788 1.00 95.19 89 ARG A O 1
ATOM 701 N N . PRO A 1 90 ? 3.644 -5.093 -20.531 1.00 89.38 90 PRO A N 1
ATOM 702 C CA . PRO A 1 90 ? 3.890 -3.694 -20.867 1.00 89.38 90 PRO A CA 1
ATOM 703 C C . PRO A 1 90 ? 3.736 -2.772 -19.650 1.00 89.38 90 PRO A C 1
ATOM 705 O O . PRO A 1 90 ? 2.805 -2.917 -18.862 1.00 89.38 90 PRO A O 1
ATOM 708 N N . GLY A 1 91 ? 4.672 -1.835 -19.475 1.00 90.75 91 GLY A N 1
ATOM 709 C CA . GLY A 1 91 ? 4.714 -0.910 -18.334 1.00 90.75 91 GLY A CA 1
ATOM 710 C C . GLY A 1 91 ? 5.331 -1.502 -17.059 1.00 90.75 91 GLY A C 1
ATOM 711 O O . GLY A 1 91 ? 6.184 -0.857 -16.451 1.00 90.75 91 GLY A O 1
ATOM 712 N N . TRP A 1 92 ? 4.990 -2.741 -16.696 1.00 94.19 92 TRP A N 1
ATOM 713 C CA . TRP A 1 92 ? 5.485 -3.400 -15.478 1.00 94.19 92 TRP A CA 1
ATOM 714 C C . TRP A 1 92 ? 6.985 -3.676 -15.519 1.00 94.19 92 TRP A C 1
ATOM 716 O O . TRP A 1 92 ? 7.692 -3.357 -14.561 1.00 94.19 92 TRP A O 1
ATOM 726 N N . LYS A 1 93 ? 7.491 -4.177 -16.654 1.00 94.06 93 LYS A N 1
ATOM 727 C CA . LYS A 1 93 ? 8.937 -4.341 -16.868 1.00 94.06 93 LYS A CA 1
ATOM 728 C C . LYS A 1 93 ? 9.683 -3.012 -16.725 1.00 94.06 93 LYS A C 1
ATOM 730 O O . LYS A 1 93 ? 10.656 -2.924 -15.985 1.00 94.06 93 LYS A O 1
ATOM 735 N N . ALA A 1 94 ? 9.172 -1.959 -17.365 1.00 93.50 94 ALA A N 1
ATOM 736 C CA . ALA A 1 94 ? 9.792 -0.638 -17.326 1.00 93.50 94 ALA A CA 1
ATOM 737 C C . ALA A 1 94 ? 9.859 -0.077 -15.896 1.00 93.50 94 ALA A C 1
ATOM 739 O O . ALA A 1 94 ? 10.898 0.437 -15.498 1.00 93.50 94 ALA A O 1
ATOM 740 N N . GLN A 1 95 ? 8.791 -0.209 -15.099 1.00 92.19 95 GLN A N 1
ATOM 741 C CA . GLN A 1 95 ? 8.798 0.218 -13.693 1.00 92.19 95 GLN A CA 1
ATOM 742 C C . GLN A 1 95 ? 9.754 -0.612 -12.820 1.00 92.19 95 GLN A C 1
ATOM 744 O O . GLN A 1 95 ? 10.337 -0.086 -11.869 1.00 92.19 95 GLN A O 1
ATOM 749 N N . TRP A 1 96 ? 9.913 -1.902 -13.124 1.00 94.81 96 TRP A N 1
ATOM 750 C CA . TRP A 1 96 ? 10.820 -2.805 -12.410 1.00 94.81 96 TRP A CA 1
ATOM 751 C C . TRP A 1 96 ? 12.299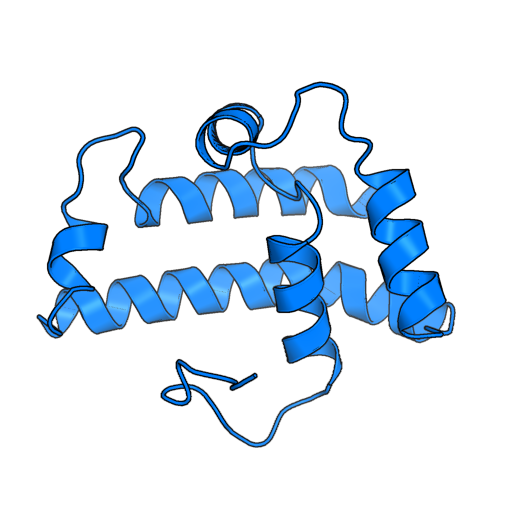 -2.497 -12.678 1.00 94.81 96 TRP A C 1
ATOM 753 O O . TRP A 1 96 ? 13.136 -2.618 -11.780 1.00 94.81 96 TRP A O 1
ATOM 763 N N . GLU A 1 97 ? 12.609 -2.073 -13.904 1.00 93.69 97 GLU A N 1
ATOM 764 C CA . GLU A 1 97 ? 13.960 -1.751 -14.379 1.00 93.69 97 GLU A CA 1
ATOM 765 C C . GLU A 1 97 ? 14.392 -0.301 -14.104 1.00 93.69 97 GLU A C 1
ATOM 767 O O . GLU A 1 97 ? 15.556 0.032 -14.330 1.00 93.69 97 GLU A O 1
ATOM 772 N N . GLN A 1 98 ? 13.499 0.554 -13.587 1.00 93.62 98 GLN A N 1
ATOM 773 C CA . GLN A 1 98 ? 13.853 1.910 -13.149 1.00 93.62 98 GLN A CA 1
ATOM 774 C C . GLN A 1 98 ? 15.078 1.878 -12.212 1.00 93.62 98 GLN A C 1
ATOM 776 O O . GLN A 1 98 ? 15.176 0.990 -11.356 1.00 93.62 98 GLN A O 1
ATOM 781 N N . PRO A 1 99 ? 16.006 2.844 -12.321 1.00 93.44 99 PRO A N 1
ATOM 782 C CA . PRO A 1 99 ? 17.095 2.973 -11.366 1.00 93.44 99 PRO A CA 1
ATOM 783 C C . PRO A 1 99 ? 16.566 3.451 -10.009 1.00 93.44 99 PRO A C 1
ATOM 785 O O . PRO A 1 99 ? 15.500 4.066 -9.911 1.00 93.44 99 PRO A O 1
ATOM 788 N N . ASP A 1 100 ? 17.330 3.215 -8.944 1.00 87.88 100 ASP A N 1
ATOM 789 C CA . ASP A 1 100 ? 17.056 3.880 -7.674 1.00 87.88 100 ASP A CA 1
ATOM 790 C C . ASP A 1 100 ? 17.144 5.418 -7.847 1.00 87.88 100 ASP A C 1
ATOM 792 O O . ASP A 1 100 ? 17.962 5.915 -8.626 1.00 87.88 100 ASP A O 1
ATOM 796 N N . PRO A 1 101 ? 16.295 6.190 -7.148 1.00 86.25 101 PRO A N 1
ATOM 797 C CA . PRO A 1 101 ? 15.356 5.729 -6.126 1.00 86.25 101 PRO A CA 1
ATOM 798 C C . PRO A 1 101 ? 13.963 5.346 -6.669 1.00 86.25 101 PRO A C 1
ATOM 800 O O . PRO A 1 101 ? 13.099 4.943 -5.895 1.00 86.25 101 PRO A O 1
ATOM 803 N N . TRP A 1 102 ? 13.740 5.440 -7.984 1.00 86.31 102 TRP A N 1
ATOM 804 C CA . TRP A 1 102 ? 12.451 5.191 -8.652 1.00 86.31 102 TRP A CA 1
ATOM 805 C C . TRP A 1 102 ? 12.145 3.712 -8.901 1.00 86.31 102 TRP A C 1
ATOM 807 O O . TRP A 1 102 ? 11.080 3.366 -9.420 1.00 86.31 102 TRP A O 1
ATOM 817 N N . LYS A 1 103 ? 13.072 2.826 -8.540 1.00 89.94 103 LYS A N 1
ATOM 818 C CA . LYS A 1 103 ? 12.891 1.382 -8.612 1.00 89.94 103 LYS A CA 1
ATOM 819 C C . LYS A 1 103 ? 11.774 0.941 -7.667 1.00 89.94 103 LYS A C 1
ATOM 821 O O . LYS A 1 103 ? 11.966 0.801 -6.462 1.00 89.94 103 LYS A O 1
ATOM 826 N N . HIS A 1 104 ? 10.592 0.684 -8.221 1.00 87.31 104 HIS A N 1
ATOM 827 C CA . HIS A 1 104 ? 9.388 0.423 -7.424 1.00 87.31 104 HIS A CA 1
ATOM 828 C C . HIS A 1 104 ? 9.522 -0.846 -6.571 1.00 87.31 104 HIS A C 1
ATOM 830 O O . HIS A 1 104 ? 9.055 -0.874 -5.437 1.00 87.31 104 HIS A O 1
ATOM 836 N N . GLY A 1 105 ? 10.214 -1.876 -7.072 1.00 91.06 105 GLY A N 1
ATOM 837 C CA . GLY A 1 105 ? 10.466 -3.102 -6.312 1.00 91.06 105 GLY A CA 1
ATOM 838 C C . GLY A 1 105 ? 11.248 -2.849 -5.016 1.00 91.06 105 GLY A C 1
ATOM 839 O O . GLY A 1 105 ? 10.826 -3.303 -3.956 1.00 91.06 105 GLY A O 1
ATOM 840 N N . SER A 1 106 ? 12.351 -2.086 -5.075 1.00 91.25 106 SER A N 1
ATOM 841 C CA . SER A 1 106 ? 13.111 -1.720 -3.868 1.00 91.25 106 SER A CA 1
ATOM 842 C C . SER A 1 106 ? 12.318 -0.750 -2.984 1.00 91.25 106 SER A C 1
ATOM 844 O O . SER A 1 106 ? 12.385 -0.853 -1.761 1.00 91.25 106 SER A O 1
ATOM 846 N N . GLY A 1 107 ? 11.509 0.127 -3.591 1.00 93.44 107 GLY A N 1
ATOM 847 C CA . GLY A 1 107 ? 10.561 1.000 -2.899 1.00 93.44 107 GLY A CA 1
ATOM 848 C C . GLY A 1 107 ? 9.586 0.233 -2.003 1.00 93.44 107 GLY A C 1
ATOM 849 O O . GLY A 1 107 ? 9.568 0.468 -0.797 1.00 93.44 107 GLY A O 1
ATOM 850 N N . TYR A 1 108 ? 8.857 -0.738 -2.560 1.00 95.31 108 TYR A N 1
ATOM 851 C CA . TYR A 1 108 ? 7.914 -1.567 -1.803 1.00 95.31 108 TYR A CA 1
ATOM 852 C C . TYR A 1 108 ? 8.571 -2.318 -0.642 1.00 95.31 108 TYR A C 1
ATOM 854 O O . TYR A 1 108 ? 7.971 -2.433 0.424 1.00 95.31 108 TYR A O 1
ATOM 862 N N . LEU A 1 109 ? 9.789 -2.839 -0.829 1.00 95.75 109 LEU A N 1
ATOM 863 C CA . LEU A 1 109 ? 10.496 -3.559 0.233 1.00 95.75 109 LEU A CA 1
ATOM 864 C C . LEU A 1 109 ? 10.874 -2.629 1.393 1.00 95.75 109 LEU A C 1
ATOM 866 O O . LEU A 1 109 ? 10.634 -2.981 2.545 1.00 95.75 109 LEU A O 1
ATOM 870 N N . ARG A 1 110 ? 11.373 -1.419 1.096 1.00 95.56 110 ARG A N 1
ATOM 871 C CA . ARG A 1 110 ? 11.644 -0.401 2.125 1.00 95.56 110 ARG A CA 1
ATOM 872 C C . ARG A 1 110 ? 10.378 -0.034 2.899 1.00 95.56 110 ARG A C 1
ATOM 874 O O . ARG A 1 110 ? 10.407 0.029 4.126 1.00 95.56 110 ARG A O 1
ATOM 881 N N . ASP A 1 111 ? 9.265 0.168 2.196 1.00 95.81 111 ASP A N 1
ATOM 882 C CA . ASP A 1 111 ? 7.983 0.471 2.839 1.00 95.81 111 ASP A CA 1
ATOM 883 C C . ASP A 1 111 ? 7.510 -0.678 3.721 1.00 95.81 111 ASP A C 1
ATOM 885 O O . ASP A 1 111 ? 7.068 -0.452 4.842 1.00 95.81 111 ASP A O 1
ATOM 889 N N . LEU A 1 112 ? 7.630 -1.917 3.246 1.00 96.81 112 LEU A N 1
ATOM 890 C CA . LEU A 1 112 ? 7.226 -3.097 3.999 1.00 96.81 112 LEU A CA 1
ATOM 891 C C . LEU A 1 112 ? 8.019 -3.238 5.306 1.00 96.81 112 LEU A C 1
ATOM 893 O O . LEU A 1 112 ? 7.425 -3.524 6.348 1.00 96.81 112 LEU A O 1
ATOM 897 N N . ASP A 1 113 ? 9.330 -2.999 5.270 1.00 96.50 113 ASP A N 1
ATOM 898 C CA . ASP A 1 113 ? 10.187 -3.010 6.460 1.00 96.50 113 ASP A CA 1
ATOM 899 C C . ASP A 1 113 ? 9.816 -1.880 7.436 1.00 96.50 113 ASP A C 1
ATOM 901 O O . ASP A 1 113 ? 9.683 -2.101 8.648 1.00 96.50 113 ASP A O 1
ATOM 905 N N . PHE A 1 114 ? 9.563 -0.677 6.915 1.00 95.44 114 PHE A N 1
ATOM 906 C CA . PHE A 1 114 ? 9.089 0.457 7.709 1.00 95.44 114 PHE A CA 1
ATOM 907 C C . PHE A 1 114 ? 7.733 0.174 8.375 1.00 95.44 114 PHE A C 1
ATOM 909 O O . PHE A 1 114 ? 7.569 0.383 9.578 1.00 95.44 114 PHE A O 1
ATOM 916 N N . ILE A 1 115 ? 6.765 -0.348 7.622 1.00 96.00 115 ILE A N 1
ATOM 917 C CA . ILE A 1 115 ? 5.435 -0.689 8.129 1.00 96.00 115 ILE A CA 1
ATOM 918 C C . ILE A 1 115 ? 5.554 -1.742 9.231 1.00 96.00 115 ILE A C 1
ATOM 920 O O . ILE A 1 115 ? 5.001 -1.561 10.312 1.00 96.00 115 ILE A O 1
ATOM 924 N N . ARG A 1 116 ? 6.293 -2.831 8.999 1.00 95.44 116 ARG A N 1
ATOM 925 C CA . ARG A 1 116 ? 6.439 -3.923 9.978 1.00 95.44 116 ARG A CA 1
ATOM 926 C C . ARG A 1 116 ? 7.072 -3.464 11.289 1.00 95.44 116 ARG A C 1
ATOM 928 O O . ARG A 1 116 ? 6.687 -3.953 12.347 1.00 95.44 116 ARG A O 1
ATOM 935 N N . SER A 1 117 ? 8.016 -2.527 11.224 1.00 94.56 117 SER A N 1
ATOM 936 C CA . SER A 1 117 ? 8.663 -1.951 12.409 1.00 94.56 117 SER A CA 1
ATOM 937 C C . SER A 1 117 ? 7.808 -0.900 13.127 1.00 94.56 117 SER A C 1
ATOM 939 O O . SER A 1 117 ? 7.985 -0.695 14.327 1.00 94.56 117 SER A O 1
ATOM 941 N N . SER A 1 118 ? 6.852 -0.279 12.429 1.00 91.62 118 SER A N 1
ATOM 942 C CA . SER A 1 118 ? 6.067 0.854 12.939 1.00 91.62 118 SER A CA 1
ATOM 943 C C . SER A 1 118 ? 4.617 0.518 13.295 1.00 91.62 118 SER A C 1
ATOM 945 O O . SER A 1 118 ? 4.009 1.248 14.074 1.00 91.62 118 SER A O 1
ATOM 947 N N . VAL A 1 119 ? 4.052 -0.577 12.779 1.00 87.19 119 VAL A N 1
ATOM 948 C CA . VAL A 1 119 ? 2.609 -0.876 12.869 1.00 87.19 119 VAL A CA 1
ATOM 949 C C . VAL A 1 119 ? 2.066 -0.921 14.301 1.00 87.19 119 VAL A C 1
ATOM 951 O O . VAL A 1 119 ? 0.944 -0.497 14.542 1.00 87.19 119 VAL A O 1
ATOM 954 N N . ASN A 1 120 ? 2.874 -1.356 15.273 1.00 84.00 120 ASN A N 1
ATOM 955 C CA . ASN A 1 120 ? 2.473 -1.434 16.684 1.00 84.00 120 ASN A CA 1
ATOM 956 C C . ASN A 1 120 ? 2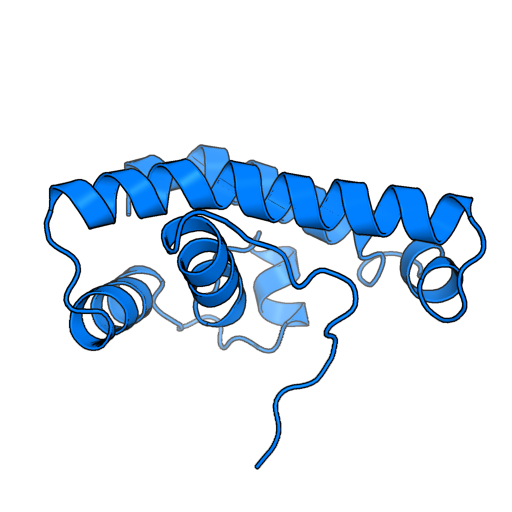.386 -0.060 17.380 1.00 84.00 120 ASN A C 1
ATOM 958 O O . ASN A 1 120 ? 1.940 0.022 18.520 1.00 84.00 120 ASN A O 1
ATOM 962 N N . SER A 1 121 ? 2.859 1.003 16.725 1.00 84.31 121 SER A N 1
ATOM 963 C CA . SER A 1 121 ? 2.842 2.382 17.233 1.00 84.31 121 SER A CA 1
ATOM 964 C C . SER A 1 121 ? 1.714 3.242 16.648 1.00 84.31 121 SER A C 1
ATOM 966 O O . SER A 1 121 ? 1.658 4.441 16.934 1.00 84.31 121 SER A O 1
ATOM 968 N N . TRP A 1 122 ? 0.852 2.655 15.811 1.00 86.06 122 TRP A N 1
ATOM 969 C CA . TRP A 1 122 ? -0.206 3.343 15.063 1.00 86.06 122 TRP A CA 1
ATOM 970 C C . TRP A 1 122 ? -1.600 3.171 15.668 1.00 86.06 122 TRP A C 1
ATOM 972 O O . TRP A 1 122 ? -1.865 2.130 16.305 1.00 86.06 122 TRP A O 1
#

Secondary structure (DSSP, 8-state):
-----GGG--S--HHHHHHHHHHHHS--S-HHHHHHTT--TT--HHHHHHHHHHHHT--HHHHHHHHHHHHHHHHHHHHHHHHHHHTT-TTHHHHHHPPTTS-HHHHHHHHHHHHHHHGGG-

Sequence (122 aa):
MALVDWDTAAPGPRMWDLAYLAYTLVPLAAPENVTLMGWPASTSVSQRLASVRKAYRCTPSQWDELLTTVPSRVQAAYETMRTWAAEDRPGWKAQWEQPDPWKHGSGYLRDLDFIRSSVNSW

pLDDT: mean 94.09, std 3.77, range [80.25, 98.19]